Protein AF-A0A1H2RWU1-F1 (afdb_monomer)

Secondary structure (DSSP, 8-state):
--HHHHHHHHHS-TT--HHHHHHHHHHHHT--TT--PPTTSHHHHHHHHHHHHHHHTTSS-----

pLDDT: mean 91.99, std 8.08, range [53.03, 97.19]

Mean predicted aligned error: 3.11 Å

Structure (mmCIF, N/CA/C/O backbone):
data_AF-A0A1H2RWU1-F1
#
_entry.id   AF-A0A1H2RWU1-F1
#
loop_
_atom_site.group_PDB
_atom_site.id
_atom_site.type_symbol
_atom_site.label_atom_id
_atom_site.label_alt_id
_atom_site.label_comp_id
_atom_site.label_asym_id
_atom_site.label_entity_id
_atom_site.label_seq_id
_atom_site.pdbx_PDB_ins_code
_atom_site.Cartn_x
_atom_site.Cartn_y
_atom_site.Cartn_z
_atom_site.occupancy
_atom_site.B_iso_or_equiv
_atom_site.auth_seq_id
_atom_site.auth_comp_id
_atom_site.auth_asym_id
_atom_site.auth_atom_id
_atom_site.pdbx_PDB_model_num
ATOM 1 N N . MET A 1 1 ? 1.684 10.874 9.638 1.00 78.12 1 MET A N 1
ATOM 2 C CA . MET A 1 1 ? 1.752 9.404 9.827 1.00 78.12 1 MET A CA 1
ATOM 3 C C . MET A 1 1 ? 3.163 8.961 9.491 1.00 78.12 1 MET A C 1
ATOM 5 O O . MET A 1 1 ? 3.703 9.486 8.528 1.00 78.12 1 MET A O 1
ATOM 9 N N . SER A 1 2 ? 3.776 8.073 10.277 1.00 93.81 2 SER A N 1
ATOM 10 C CA . SER A 1 2 ? 5.111 7.558 9.943 1.00 93.81 2 SER A CA 1
ATOM 11 C C . SER A 1 2 ? 5.027 6.519 8.810 1.00 93.81 2 SER A C 1
ATOM 13 O O . SER A 1 2 ? 3.982 5.874 8.673 1.00 93.81 2 SER A O 1
ATOM 15 N N . PRO A 1 3 ? 6.108 6.301 8.036 1.00 93.19 3 PRO A N 1
ATOM 16 C CA . PRO A 1 3 ? 6.141 5.275 6.989 1.00 93.19 3 PRO A CA 1
ATOM 17 C C . PRO A 1 3 ? 5.784 3.878 7.515 1.00 93.19 3 PRO A C 1
ATOM 19 O O . PRO A 1 3 ? 4.982 3.166 6.919 1.00 93.19 3 PRO A O 1
ATOM 22 N N . THR A 1 4 ? 6.302 3.517 8.691 1.00 95.19 4 THR A N 1
ATOM 23 C CA . THR A 1 4 ? 6.005 2.244 9.363 1.00 95.19 4 THR A CA 1
ATOM 24 C C . THR A 1 4 ? 4.520 2.104 9.699 1.00 95.19 4 THR A C 1
ATOM 26 O O . THR A 1 4 ? 3.952 1.027 9.534 1.00 95.19 4 THR A O 1
ATOM 29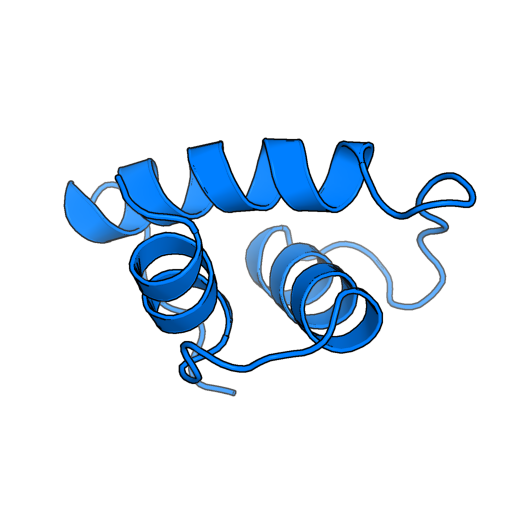 N N . SER A 1 5 ? 3.866 3.181 10.152 1.00 95.19 5 SER A N 1
ATOM 30 C CA . SER A 1 5 ? 2.430 3.153 10.449 1.00 95.19 5 SER A CA 1
ATOM 31 C C . SER A 1 5 ? 1.581 3.045 9.186 1.00 95.19 5 SER A C 1
ATOM 33 O O . SER A 1 5 ? 0.593 2.320 9.212 1.00 95.19 5 SER A O 1
ATOM 35 N N . VAL A 1 6 ? 1.968 3.712 8.088 1.00 95.56 6 VAL A N 1
ATOM 36 C CA . VAL A 1 6 ? 1.307 3.546 6.779 1.00 95.56 6 VAL A CA 1
ATOM 37 C C . VAL A 1 6 ? 1.380 2.079 6.375 1.00 95.56 6 VAL A C 1
ATOM 39 O O . VAL A 1 6 ? 0.347 1.430 6.261 1.00 95.56 6 VAL A O 1
ATOM 42 N N . LYS A 1 7 ? 2.591 1.517 6.283 1.00 95.12 7 LYS A N 1
ATOM 43 C CA . LYS A 1 7 ? 2.793 0.113 5.904 1.00 95.12 7 LYS A CA 1
ATOM 44 C C . LYS A 1 7 ? 1.987 -0.840 6.784 1.00 95.12 7 LYS A C 1
ATOM 46 O O . LYS A 1 7 ? 1.308 -1.716 6.259 1.00 95.12 7 LYS A O 1
ATOM 51 N N . LYS A 1 8 ? 1.970 -0.628 8.104 1.00 94.56 8 LYS A N 1
ATOM 52 C CA . LYS A 1 8 ? 1.182 -1.451 9.030 1.00 94.56 8 LYS A CA 1
ATOM 53 C C . LYS A 1 8 ? -0.324 -1.375 8.761 1.00 94.56 8 LYS A C 1
ATOM 55 O O . LYS A 1 8 ? -0.976 -2.406 8.816 1.00 94.56 8 LYS A O 1
ATOM 60 N N . LEU A 1 9 ? -0.865 -0.191 8.474 1.00 94.69 9 LEU A N 1
ATOM 61 C CA . LEU A 1 9 ? -2.297 -0.012 8.208 1.00 94.69 9 LEU A CA 1
ATOM 62 C C . LEU A 1 9 ? -2.726 -0.608 6.863 1.00 94.69 9 LEU A C 1
ATOM 64 O O . LEU A 1 9 ? -3.808 -1.170 6.775 1.00 94.69 9 LEU A O 1
ATOM 68 N N . VAL A 1 10 ? -1.893 -0.487 5.826 1.00 94.19 10 VAL A N 1
ATOM 69 C CA . VAL A 1 10 ? -2.255 -0.947 4.473 1.00 94.19 10 VAL A CA 1
ATOM 70 C C . VAL A 1 10 ? -1.955 -2.436 4.269 1.00 94.19 10 VAL A C 1
ATOM 72 O O . VAL A 1 10 ? -2.679 -3.111 3.548 1.00 94.19 10 VAL A O 1
ATOM 75 N N . THR A 1 11 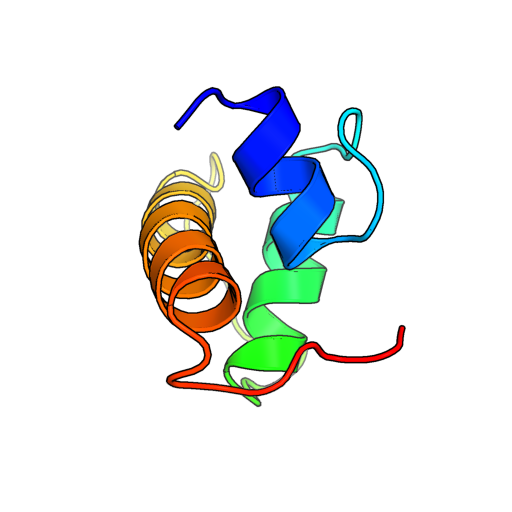? -0.897 -2.958 4.900 1.00 94.38 11 THR A N 1
ATOM 76 C CA . THR A 1 11 ? -0.391 -4.327 4.658 1.00 94.38 11 THR A CA 1
ATOM 7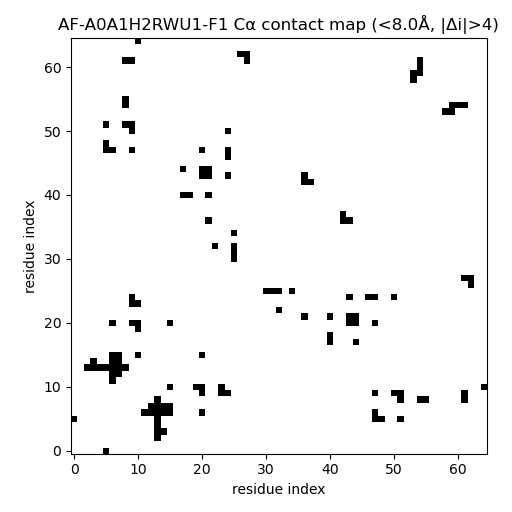7 C C . THR A 1 11 ? -0.486 -5.258 5.871 1.00 94.38 11 THR A C 1
ATOM 79 O O . THR A 1 11 ? -0.177 -6.439 5.762 1.00 94.38 11 THR A O 1
ATOM 82 N N . GLY A 1 12 ? -0.812 -4.738 7.060 1.00 93.12 12 GLY A N 1
ATOM 83 C CA . GLY A 1 12 ? -0.682 -5.462 8.332 1.00 93.12 12 GLY A CA 1
ATOM 84 C C . GLY A 1 12 ? 0.751 -5.515 8.888 1.00 93.12 12 GLY A C 1
ATOM 85 O O . GLY A 1 12 ? 0.943 -5.804 10.071 1.00 93.12 12 GLY A O 1
ATOM 86 N N . ASN A 1 13 ? 1.772 -5.170 8.090 1.00 92.38 13 ASN A N 1
ATOM 87 C CA . ASN A 1 13 ? 3.184 -5.236 8.473 1.00 92.38 13 ASN A CA 1
ATOM 88 C C . ASN A 1 13 ? 3.903 -3.890 8.274 1.00 92.38 13 ASN A C 1
ATOM 90 O O . ASN A 1 13 ? 4.107 -3.415 7.162 1.00 92.38 13 ASN A O 1
ATOM 94 N N . GLY A 1 14 ? 4.388 -3.287 9.362 1.00 92.44 1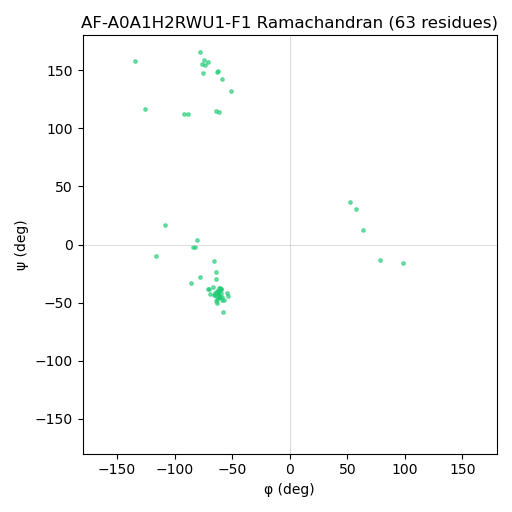4 GLY A N 1
ATOM 95 C CA . GLY A 1 14 ? 5.128 -2.018 9.302 1.00 92.44 14 GLY A CA 1
ATOM 96 C C . GLY A 1 14 ? 6.477 -2.084 8.574 1.00 92.44 14 GLY A C 1
ATOM 97 O O . GLY A 1 14 ? 7.045 -1.042 8.250 1.00 92.44 14 GLY A O 1
ATOM 98 N N . LYS A 1 15 ? 6.989 -3.291 8.317 1.00 94.06 15 LYS A N 1
ATOM 99 C CA . LYS A 1 15 ? 8.243 -3.557 7.600 1.00 94.06 15 LYS A CA 1
ATOM 100 C C . LYS A 1 15 ? 8.014 -4.136 6.198 1.00 94.06 15 LYS A C 1
ATOM 102 O O . LYS A 1 15 ? 8.931 -4.718 5.643 1.00 94.06 15 LYS A O 1
ATOM 107 N N . ALA A 1 16 ? 6.804 -4.023 5.648 1.00 93.62 16 ALA A N 1
ATOM 108 C CA . ALA A 1 16 ? 6.521 -4.492 4.296 1.00 93.62 16 ALA A CA 1
ATOM 109 C C . ALA A 1 16 ? 7.415 -3.802 3.251 1.00 93.62 16 ALA A C 1
ATOM 111 O O . ALA A 1 16 ? 7.690 -2.600 3.353 1.00 93.62 16 ALA A O 1
ATOM 112 N N . GLU A 1 17 ? 7.846 -4.555 2.246 1.00 93.88 17 GLU A N 1
ATOM 113 C CA . GLU A 1 17 ? 8.584 -4.033 1.096 1.00 93.88 17 GLU A CA 1
ATOM 114 C C . GLU A 1 17 ? 7.644 -3.338 0.098 1.00 93.88 17 GLU A C 1
ATOM 116 O O . GLU A 1 17 ? 6.416 -3.429 0.200 1.00 93.88 17 GLU A O 1
ATOM 121 N N . LYS A 1 18 ? 8.214 -2.566 -0.836 1.00 90.81 18 LYS A N 1
ATOM 122 C CA . LYS A 1 18 ? 7.440 -1.723 -1.769 1.00 90.81 18 LYS A CA 1
ATOM 123 C C . LYS A 1 18 ? 6.480 -2.526 -2.656 1.00 90.81 18 LYS A C 1
ATOM 125 O O . LYS A 1 18 ? 5.360 -2.095 -2.909 1.00 90.81 18 LYS A O 1
ATOM 130 N N . ASP A 1 19 ? 6.899 -3.704 -3.095 1.00 93.06 19 ASP A N 1
ATOM 131 C CA . ASP A 1 19 ? 6.092 -4.644 -3.876 1.00 93.06 19 ASP A CA 1
ATOM 132 C C . ASP A 1 19 ? 4.871 -5.162 -3.095 1.00 93.06 19 ASP A C 1
ATOM 134 O O . ASP A 1 19 ? 3.765 -5.223 -3.638 1.00 93.06 19 ASP A O 1
ATOM 138 N N . VAL A 1 20 ? 5.046 -5.454 -1.803 1.00 94.06 20 VAL A N 1
ATOM 139 C CA . VAL A 1 20 ? 3.962 -5.863 -0.900 1.00 94.06 20 VAL A CA 1
ATOM 140 C C . VAL A 1 20 ? 2.972 -4.719 -0.691 1.00 94.06 20 VAL A C 1
ATOM 142 O O . VAL A 1 20 ? 1.763 -4.937 -0.758 1.00 94.06 20 VAL A O 1
ATOM 145 N N . VAL A 1 21 ? 3.464 -3.489 -0.496 1.00 94.38 21 VAL A N 1
ATOM 146 C CA . VAL A 1 21 ? 2.603 -2.296 -0.397 1.00 94.38 21 VAL A CA 1
ATOM 147 C C . VAL A 1 21 ? 1.771 -2.139 -1.668 1.00 94.38 21 VAL A C 1
ATOM 149 O O . VAL A 1 21 ? 0.552 -2.003 -1.581 1.00 94.38 21 VAL A O 1
ATOM 152 N N . ALA A 1 22 ? 2.396 -2.238 -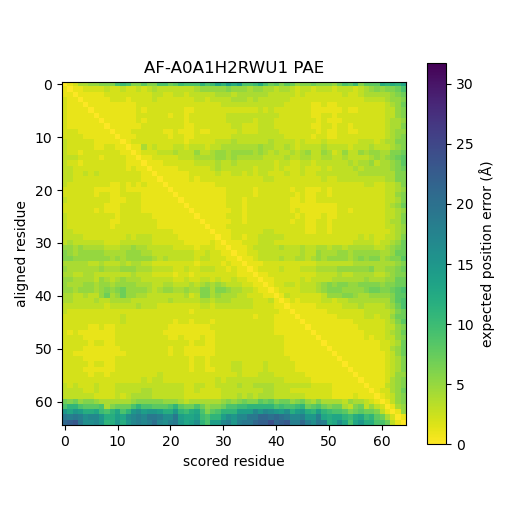2.841 1.00 95.31 22 ALA A N 1
ATOM 153 C CA . ALA A 1 22 ? 1.703 -2.161 -4.120 1.00 95.31 22 ALA A CA 1
ATOM 154 C C . ALA A 1 22 ? 0.616 -3.241 -4.262 1.00 95.31 22 ALA A C 1
ATOM 156 O O . ALA A 1 22 ? -0.509 -2.931 -4.656 1.00 95.31 22 ALA A O 1
ATOM 157 N N . ALA A 1 23 ? 0.907 -4.493 -3.898 1.00 94.25 23 ALA A N 1
ATOM 158 C CA . ALA A 1 23 ? -0.075 -5.578 -3.919 1.00 94.25 23 ALA A CA 1
ATOM 159 C C . ALA A 1 23 ? -1.266 -5.312 -2.978 1.00 94.25 23 ALA A C 1
ATOM 161 O O . ALA A 1 23 ? -2.422 -5.444 -3.388 1.00 94.25 23 ALA A O 1
ATOM 162 N N . SER A 1 24 ? -1.009 -4.857 -1.748 1.00 94.50 24 SER A N 1
ATOM 163 C CA . SER A 1 24 ? -2.069 -4.475 -0.807 1.00 94.50 24 SER A CA 1
ATOM 164 C C . SER A 1 24 ? -2.917 -3.311 -1.321 1.00 94.50 24 SER A C 1
ATOM 166 O O . SER A 1 24 ? -4.143 -3.348 -1.202 1.00 94.50 24 SER A O 1
ATOM 168 N N . VAL A 1 25 ? -2.294 -2.301 -1.937 1.00 95.38 25 VAL A N 1
ATOM 169 C CA . VAL A 1 25 ? -3.001 -1.167 -2.552 1.00 95.38 25 VAL A CA 1
ATOM 170 C C . VAL A 1 25 ? -3.911 -1.639 -3.690 1.00 95.38 25 VAL A C 1
ATOM 172 O O . VAL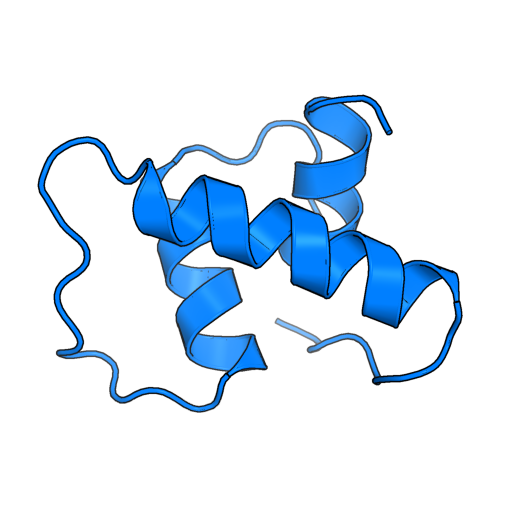 A 1 25 ? -5.064 -1.208 -3.736 1.00 95.38 25 VAL A O 1
ATOM 175 N N . ARG A 1 26 ? -3.459 -2.561 -4.561 1.00 95.56 26 ARG A N 1
ATOM 176 C CA . ARG A 1 26 ? -4.327 -3.156 -5.602 1.00 95.56 26 ARG A CA 1
ATOM 177 C C . ARG A 1 26 ? -5.550 -3.815 -4.986 1.00 95.56 26 ARG A C 1
ATOM 179 O O . ARG A 1 26 ? -6.668 -3.526 -5.406 1.00 95.56 26 ARG A O 1
ATOM 186 N N . LYS A 1 27 ? -5.347 -4.634 -3.951 1.00 94.25 27 LYS A N 1
ATOM 187 C CA . LYS A 1 27 ? -6.430 -5.356 -3.273 1.00 94.25 27 LYS A CA 1
ATOM 188 C C . LYS A 1 27 ? -7.448 -4.396 -2.640 1.00 94.25 27 LYS A C 1
ATOM 190 O O . LYS A 1 27 ? -8.651 -4.580 -2.814 1.00 94.25 27 LYS A O 1
ATOM 195 N N . LEU A 1 28 ? -6.978 -3.345 -1.962 1.00 94.06 28 LEU A N 1
ATOM 196 C CA . LEU A 1 28 ? -7.823 -2.311 -1.344 1.00 94.06 28 LEU A CA 1
ATOM 197 C C . LEU A 1 28 ? -8.648 -1.528 -2.363 1.00 94.06 28 LEU A C 1
ATOM 199 O O . LEU A 1 28 ? -9.828 -1.268 -2.136 1.00 94.06 28 LEU A O 1
ATOM 203 N N . LEU A 1 29 ? -8.039 -1.185 -3.493 1.00 94.81 29 LEU A N 1
ATOM 204 C CA . LEU A 1 29 ? -8.698 -0.459 -4.575 1.00 94.81 29 LEU A CA 1
ATOM 205 C C . LEU A 1 29 ? -9.483 -1.373 -5.525 1.00 94.81 29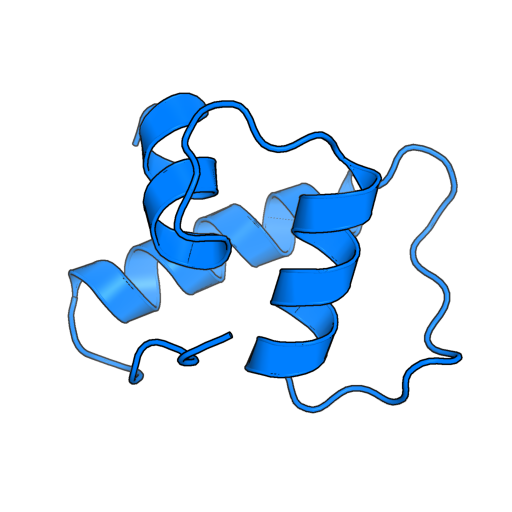 LEU A C 1
ATOM 207 O O . LEU A 1 29 ? -10.128 -0.869 -6.441 1.00 94.81 29 LEU A O 1
ATOM 211 N N . ARG A 1 30 ? -9.446 -2.696 -5.308 1.00 94.12 30 ARG A N 1
ATOM 212 C CA . ARG A 1 30 ? -10.024 -3.715 -6.201 1.00 94.12 30 ARG A CA 1
ATOM 213 C C . ARG A 1 30 ? -9.547 -3.550 -7.648 1.00 94.12 30 ARG A C 1
ATOM 215 O O . ARG A 1 30 ? -10.316 -3.731 -8.590 1.00 94.12 30 ARG A O 1
ATOM 222 N N . LEU A 1 31 ? -8.284 -3.164 -7.810 1.00 94.81 31 LEU A N 1
ATOM 223 C CA . LEU A 1 31 ? -7.628 -3.128 -9.110 1.00 94.81 31 LEU A CA 1
ATOM 224 C C . LEU A 1 31 ? -7.329 -4.556 -9.556 1.00 94.81 31 LEU A C 1
ATOM 226 O O . LEU A 1 31 ? -7.167 -5.452 -8.729 1.00 94.81 31 LEU A O 1
ATOM 230 N N . SER A 1 32 ? -7.233 -4.745 -10.866 1.00 95.00 32 SER A N 1
ATOM 231 C CA . SER A 1 32 ? -6.777 -6.008 -11.430 1.00 95.00 32 SER A CA 1
ATOM 232 C C . SER A 1 32 ? -5.332 -6.309 -11.008 1.00 95.00 32 SER A C 1
ATOM 234 O O . SER A 1 32 ? -4.529 -5.391 -10.810 1.00 95.00 32 SER A O 1
ATOM 236 N N . ASP A 1 33 ? -4.993 -7.592 -10.884 1.00 89.19 33 ASP A N 1
ATOM 237 C CA . ASP A 1 33 ? -3.651 -8.039 -10.489 1.00 89.19 33 ASP A CA 1
ATOM 238 C C . ASP A 1 33 ? -2.578 -7.642 -11.519 1.00 89.19 33 ASP A C 1
ATOM 240 O O . ASP A 1 33 ? -1.411 -7.464 -11.1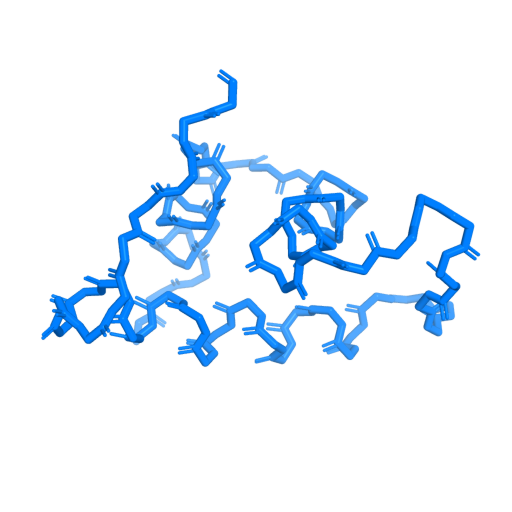66 1.00 89.19 33 ASP A O 1
ATOM 244 N N . ASP A 1 34 ? -2.978 -7.430 -12.776 1.00 92.81 34 ASP A N 1
ATOM 245 C CA . ASP A 1 34 ? -2.126 -6.946 -13.868 1.00 92.81 34 ASP A CA 1
ATOM 246 C C . ASP A 1 34 ? -1.943 -5.418 -13.886 1.00 92.81 34 ASP A C 1
ATOM 248 O O . ASP A 1 34 ? -1.183 -4.897 -14.706 1.00 92.81 34 ASP A O 1
ATOM 252 N N . TYR A 1 35 ? -2.585 -4.681 -12.970 1.00 94.88 35 TYR A N 1
ATOM 253 C CA . TYR A 1 35 ? -2.420 -3.235 -12.886 1.00 94.88 35 TYR A CA 1
ATOM 254 C C . TYR A 1 35 ? -0.956 -2.884 -12.592 1.00 94.88 35 TYR A C 1
ATOM 256 O O . TYR A 1 35 ? -0.415 -3.160 -11.512 1.00 94.88 35 TYR A O 1
ATOM 264 N N . ALA A 1 36 ? -0.302 -2.242 -13.555 1.00 92.38 36 ALA A N 1
ATOM 265 C CA . ALA A 1 36 ? 1.095 -1.864 -13.451 1.00 92.38 36 ALA A CA 1
ATOM 266 C C . ALA A 1 36 ? 1.237 -0.481 -12.802 1.00 92.38 36 ALA A C 1
ATOM 268 O O . ALA A 1 36 ? 0.891 0.542 -13.390 1.00 92.38 36 ALA A O 1
ATOM 269 N N . PHE A 1 37 ? 1.798 -0.453 -11.594 1.00 93.94 37 PHE A N 1
ATOM 270 C CA . PHE A 1 37 ? 2.341 0.777 -11.024 1.00 93.94 37 PHE A CA 1
ATOM 271 C C . PHE A 1 37 ? 3.621 1.180 -11.747 1.00 93.94 37 PHE A C 1
ATOM 273 O O . PHE A 1 37 ? 4.309 0.342 -12.342 1.00 93.94 37 PHE A O 1
ATOM 280 N N . ARG A 1 38 ? 3.961 2.468 -11.681 1.00 92.19 38 ARG A N 1
ATOM 281 C CA . ARG A 1 38 ? 5.197 2.959 -12.288 1.00 92.19 38 ARG A CA 1
ATOM 282 C C . ARG A 1 38 ? 6.423 2.330 -11.617 1.00 92.19 38 ARG A C 1
ATOM 284 O O . ARG A 1 38 ? 6.401 2.064 -10.410 1.00 92.19 38 ARG A O 1
ATOM 291 N N . PRO A 1 39 ? 7.521 2.129 -12.372 1.00 89.44 39 PRO A N 1
ATOM 292 C CA . PRO A 1 39 ? 8.790 1.711 -11.791 1.00 89.44 39 PRO A CA 1
ATOM 293 C C . PRO A 1 39 ? 9.167 2.616 -10.613 1.00 89.44 39 PRO A C 1
ATOM 295 O O . PRO A 1 39 ? 9.087 3.837 -10.719 1.00 89.44 39 PRO A O 1
ATOM 298 N N . GLY A 1 40 ? 9.548 2.012 -9.488 1.00 86.62 40 GLY A N 1
ATOM 299 C CA . GLY A 1 40 ? 9.837 2.728 -8.240 1.00 86.62 40 GLY A CA 1
ATOM 300 C C . GLY A 1 40 ? 8.694 2.737 -7.217 1.00 86.62 40 GLY A C 1
ATOM 301 O O . GLY A 1 40 ? 8.977 2.945 -6.037 1.00 86.62 40 GLY A O 1
ATOM 302 N N . TYR A 1 41 ? 7.456 2.415 -7.625 1.00 90.38 41 TYR A N 1
ATOM 303 C CA . TYR A 1 41 ? 6.268 2.270 -6.762 1.00 90.38 41 TYR A CA 1
ATOM 304 C C . TYR A 1 41 ? 5.803 3.542 -6.031 1.00 90.38 41 TYR A C 1
ATOM 306 O O . TYR A 1 41 ? 4.942 3.459 -5.154 1.00 90.38 41 TYR A O 1
ATOM 314 N N . ASP A 1 42 ? 6.314 4.719 -6.401 1.00 91.88 42 ASP A N 1
ATOM 315 C CA . ASP A 1 42 ? 6.002 5.978 -5.708 1.00 91.88 42 ASP A CA 1
ATOM 316 C C . ASP A 1 42 ? 4.513 6.362 -5.806 1.00 91.88 42 ASP A C 1
ATOM 318 O O . ASP A 1 42 ? 3.953 6.974 -4.897 1.00 91.88 42 ASP A O 1
ATOM 322 N N . ASP A 1 43 ? 3.841 5.971 -6.890 1.00 94.00 43 ASP A N 1
ATOM 323 C CA . ASP A 1 43 ? 2.393 6.126 -7.042 1.00 94.00 43 ASP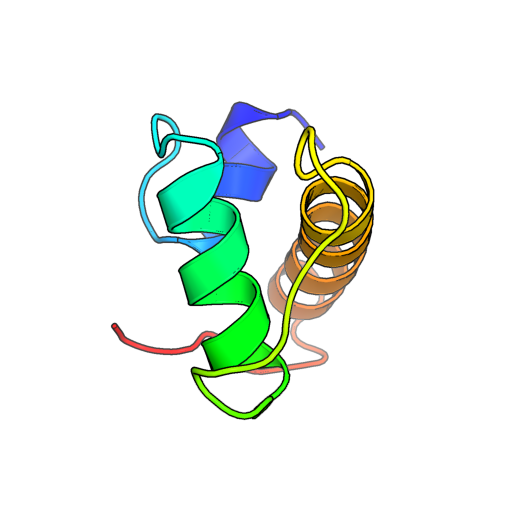 A CA 1
ATOM 324 C C . ASP A 1 43 ? 1.601 5.215 -6.100 1.00 94.00 43 ASP A C 1
ATOM 326 O O . ASP A 1 43 ? 0.639 5.668 -5.476 1.00 94.00 43 ASP A O 1
ATOM 330 N N . SER A 1 44 ? 2.020 3.959 -5.942 1.00 94.44 44 SER A N 1
ATOM 331 C CA . SER A 1 44 ? 1.420 3.060 -4.955 1.00 94.44 44 SER A CA 1
ATOM 332 C C . SER A 1 44 ? 1.685 3.514 -3.515 1.00 94.44 44 SER A C 1
ATOM 334 O O . SER A 1 44 ? 0.778 3.437 -2.690 1.00 94.44 44 SER A O 1
ATOM 336 N N . ASP A 1 45 ? 2.865 4.074 -3.220 1.00 93.31 45 ASP A N 1
ATOM 337 C CA . ASP A 1 45 ? 3.191 4.637 -1.904 1.00 93.31 45 ASP A CA 1
ATOM 338 C C . ASP A 1 45 ? 2.312 5.863 -1.596 1.00 93.31 45 ASP A C 1
ATOM 340 O O . ASP A 1 45 ? 1.776 5.987 -0.491 1.00 93.31 45 ASP A O 1
ATOM 344 N N . ALA A 1 46 ? 2.086 6.741 -2.580 1.00 95.50 46 ALA A N 1
ATOM 345 C CA . ALA A 1 46 ? 1.170 7.873 -2.434 1.00 95.50 46 ALA A CA 1
ATOM 346 C C . ALA A 1 46 ? -0.270 7.409 -2.142 1.00 95.50 46 ALA A C 1
ATOM 348 O O . ALA A 1 46 ? -0.911 7.909 -1.213 1.00 95.50 46 ALA A O 1
ATOM 349 N N . LEU A 1 47 ? -0.760 6.405 -2.877 1.00 96.62 47 LEU A N 1
ATOM 350 C CA . LEU A 1 47 ? -2.071 5.802 -2.626 1.00 96.62 47 LEU A CA 1
ATOM 351 C C . LEU A 1 47 ? -2.138 5.139 -1.246 1.00 96.62 47 LEU A C 1
ATOM 353 O O . LEU A 1 47 ? -3.139 5.293 -0.547 1.00 96.62 47 LEU A O 1
ATOM 357 N N . ALA A 1 48 ? -1.074 4.458 -0.817 1.00 96.31 48 ALA A N 1
ATOM 358 C CA . ALA A 1 48 ? -1.000 3.839 0.500 1.00 96.31 48 ALA A CA 1
ATOM 359 C C . ALA A 1 48 ? -1.154 4.873 1.626 1.00 96.31 48 ALA A C 1
ATOM 361 O O . ALA A 1 48 ? -1.846 4.604 2.606 1.00 96.31 48 ALA A O 1
ATOM 362 N N . VAL A 1 49 ? -0.584 6.076 1.486 1.00 97.00 49 VAL A N 1
ATOM 363 C CA . VAL A 1 49 ? -0.772 7.165 2.462 1.00 97.00 49 VAL A CA 1
ATOM 364 C C . VAL A 1 49 ? -2.243 7.587 2.547 1.00 97.00 49 VAL A C 1
ATOM 366 O O . VAL A 1 49 ? -2.777 7.703 3.655 1.00 97.00 49 VAL A O 1
ATOM 369 N N . CYS A 1 50 ? -2.910 7.774 1.404 1.00 97.19 50 CYS A N 1
ATOM 370 C CA . CYS A 1 50 ? -4.332 8.129 1.351 1.00 97.19 50 CYS A CA 1
ATOM 371 C C . CYS A 1 50 ? -5.221 7.034 1.957 1.00 97.19 50 CYS A C 1
ATOM 373 O O . CYS A 1 50 ? -6.086 7.322 2.786 1.00 97.19 50 CYS A O 1
ATOM 375 N N . LEU A 1 51 ? -4.982 5.776 1.583 1.00 96.56 51 LEU A N 1
ATOM 376 C CA . LEU A 1 51 ? -5.735 4.625 2.078 1.00 96.56 51 LEU A CA 1
ATOM 377 C C . LEU A 1 51 ? -5.526 4.420 3.577 1.00 96.56 51 LEU A C 1
ATOM 379 O O . LEU A 1 51 ? -6.492 4.220 4.305 1.00 96.56 51 LEU A O 1
ATOM 383 N N . ALA A 1 52 ? -4.292 4.541 4.066 1.00 96.31 52 ALA A N 1
ATOM 384 C CA . ALA A 1 52 ? -4.003 4.431 5.489 1.00 96.31 52 ALA A CA 1
ATOM 385 C C . ALA A 1 52 ? -4.718 5.518 6.308 1.00 96.31 52 ALA A C 1
ATOM 387 O O . ALA A 1 52 ? -5.202 5.229 7.402 1.00 96.31 52 ALA A O 1
ATOM 388 N N . TYR A 1 53 ? -4.828 6.745 5.785 1.00 96.69 53 TYR A N 1
ATOM 389 C CA . TYR A 1 53 ? -5.657 7.777 6.410 1.00 96.69 53 TYR A CA 1
ATOM 390 C C . TYR A 1 53 ? -7.134 7.363 6.425 1.00 96.69 53 TYR A C 1
ATOM 392 O O . TYR A 1 53 ? -7.746 7.355 7.489 1.00 96.69 53 TYR A O 1
ATOM 400 N N . ALA A 1 54 ? -7.688 6.946 5.284 1.00 96.62 54 ALA A N 1
ATOM 401 C CA . ALA A 1 54 ? -9.090 6.542 5.185 1.00 96.62 54 ALA A CA 1
ATOM 402 C C . ALA A 1 54 ? -9.443 5.359 6.110 1.00 96.62 54 ALA A C 1
ATOM 404 O O . ALA A 1 54 ? -10.502 5.374 6.735 1.00 96.62 54 ALA A O 1
ATOM 405 N N . ILE A 1 55 ? -8.546 4.376 6.256 1.00 95.44 55 ILE A N 1
ATOM 406 C CA . ILE A 1 55 ? -8.683 3.260 7.208 1.00 95.44 55 ILE A CA 1
ATOM 407 C C . ILE A 1 55 ? -8.659 3.783 8.648 1.00 95.44 55 ILE A C 1
ATOM 409 O O . ILE A 1 55 ? -9.530 3.447 9.449 1.00 95.44 55 ILE A O 1
ATOM 413 N N . ARG A 1 56 ? -7.684 4.638 8.990 1.00 95.25 56 ARG A N 1
ATOM 414 C CA . ARG A 1 56 ? -7.541 5.201 10.342 1.00 95.25 56 ARG A CA 1
ATOM 415 C C . ARG A 1 56 ? -8.770 6.004 10.768 1.00 95.25 56 ARG A C 1
ATOM 417 O O . ARG A 1 56 ? -9.209 5.878 11.907 1.00 95.25 56 ARG A O 1
ATOM 424 N N . GLU A 1 57 ? -9.318 6.798 9.853 1.00 96.75 57 GLU A N 1
ATOM 425 C CA . GLU A 1 57 ? -10.537 7.586 10.067 1.00 96.75 57 GLU A CA 1
ATOM 426 C C . GLU A 1 57 ? -11.826 6.755 9.910 1.00 96.75 57 GLU A C 1
ATOM 428 O O . GLU A 1 57 ? -12.924 7.297 10.011 1.00 96.75 57 GLU A O 1
ATOM 433 N N . LYS A 1 58 ? -11.713 5.436 9.682 1.00 95.44 58 LYS A N 1
ATOM 434 C CA . LYS A 1 58 ? -12.836 4.496 9.512 1.00 95.44 58 LYS A CA 1
ATOM 435 C C . LYS A 1 58 ? -13.794 4.872 8.374 1.00 95.44 58 LYS A C 1
ATOM 437 O O . LYS A 1 58 ? -14.982 4.564 8.429 1.00 95.44 58 LYS A O 1
ATOM 442 N N . LEU A 1 59 ? -13.274 5.522 7.334 1.00 96.38 59 LEU A N 1
ATOM 443 C CA . LEU A 1 59 ? -14.012 5.855 6.111 1.00 96.38 59 LEU A CA 1
ATOM 444 C C . LEU A 1 59 ? -14.141 4.639 5.186 1.00 96.38 59 LEU A C 1
ATOM 446 O O . LEU A 1 59 ? -15.091 4.541 4.414 1.00 96.38 59 LEU A O 1
ATOM 450 N N . ILE A 1 60 ? -13.177 3.721 5.273 1.00 94.06 60 ILE A N 1
ATOM 451 C CA . ILE A 1 60 ? -13.159 2.437 4.572 1.00 94.06 60 ILE A CA 1
ATOM 452 C C . ILE A 1 60 ? -12.757 1.322 5.542 1.00 94.06 60 ILE A C 1
ATOM 454 O O . ILE A 1 60 ? -12.126 1.579 6.569 1.00 94.06 60 ILE A O 1
ATOM 458 N N . GLY A 1 61 ? -13.120 0.083 5.212 1.00 87.62 61 GLY A N 1
ATOM 459 C CA . GLY A 1 61 ? -12.656 -1.095 5.943 1.00 87.62 61 GLY A CA 1
ATOM 460 C C . GLY A 1 61 ? -11.200 -1.435 5.628 1.00 87.62 61 GLY A C 1
ATOM 461 O O . GLY A 1 61 ? -10.668 -1.061 4.582 1.00 87.62 61 GLY A O 1
ATOM 462 N N . GLU A 1 62 ? -10.569 -2.185 6.525 1.00 79.06 62 GLU A N 1
ATOM 463 C CA . GLU A 1 62 ? -9.315 -2.869 6.220 1.00 79.06 62 GLU A CA 1
ATOM 464 C C . GLU A 1 62 ? -9.582 -4.095 5.340 1.00 79.06 62 GLU A C 1
ATOM 466 O O . GLU A 1 62 ? -10.630 -4.742 5.436 1.00 79.06 62 GLU A O 1
ATOM 471 N N . VAL A 1 63 ? -8.636 -4.420 4.462 1.00 66.88 63 VAL A N 1
ATOM 472 C CA . VAL A 1 63 ? -8.693 -5.673 3.714 1.00 66.88 63 VAL A CA 1
ATOM 473 C C . VAL A 1 63 ? -7.933 -6.720 4.502 1.00 66.88 63 VAL A C 1
ATOM 475 O O . VAL A 1 63 ? -6.713 -6.649 4.625 1.00 66.88 63 VAL A O 1
ATOM 478 N N . VAL A 1 64 ? -8.668 -7.706 5.009 1.00 57.41 64 VAL A N 1
ATOM 479 C CA . VAL A 1 64 ? -8.085 -8.913 5.592 1.00 57.41 64 VAL A CA 1
ATOM 480 C C . VAL A 1 64 ? -7.347 -9.643 4.466 1.00 57.41 64 VAL A C 1
ATOM 482 O O . VAL A 1 64 ? -7.944 -9.999 3.440 1.00 57.41 64 VAL A O 1
ATOM 485 N N . VAL A 1 65 ? -6.021 -9.734 4.586 1.00 53.03 65 VAL A N 1
ATOM 486 C CA . VAL A 1 65 ? -5.160 -10.462 3.644 1.00 53.03 65 VAL A CA 1
ATOM 487 C C . VAL A 1 65 ? -5.119 -11.929 3.994 1.00 53.03 65 VAL A C 1
ATOM 489 O O . VAL A 1 65 ? -4.876 -12.232 5.179 1.00 53.03 65 VAL A O 1
#

Sequence (65 aa):
MSPTSVKKLVTGNGKAEKDVVAASVRKLLRLSDDYAFRPGYDDSDALAVCLAYAIREKLIGEVVV

Solvent-accessible surface area (backbone atoms only — not comparable to full-atom values): 3875 Å² total; per-residue (Å²): 134,54,71,44,56,30,33,25,61,52,60,74,33,47,80,60,52,70,68,53,46,38,52,33,44,30,61,70,69,67,49,60,93,82,64,78,68,59,92,87,36,62,65,39,52,54,50,34,52,54,50,25,50,34,38,74,71,64,75,45,81,78,76,90,125

Nearest PDB structures (foldseek):
  4ep5-assembly1_A-2  TM=8.429E-01  e=8.757E-02  Thermus thermophilus HB8
  6lw3-assembly1_B  TM=9.056E-01  e=1.609E-01  Pseudomonas aeruginosa
  4ep4-assembly1_B  TM=8.183E-01  e=8.240E-02  Thermus thermophilus HB8
  3k3u-assembly1_B  TM=3.399E-01  e=7.430E+00  Amphitrite ornata
  3efz-assembly1_B  TM=3.208E-01  e=6.579E+00  Cryptosporidium parvum Iowa II

Foldseek 3Di:
DDCLLLCCQQQVGSPDDLVSLLCSLCVQVVHDPPDDDDPVNVVSSVSSVVVSVCCVVVVDDHDDD

Radius of gyration: 10.65 Å; Cα contacts (8 Å, |Δi|>4): 68; chains: 1; bounding box: 24×20×24 Å